Protein AF-A0A960PJQ9-F1 (afdb_monomer_lite)

Radius of gyration: 13.79 Å; chains: 1; bounding box: 32×44×31 Å

Secondary structure (DSSP, 8-state):
----EEEEESSHHHHHHHHHHHHGGGT-EEEEEETTTEEEEESTT---EEEEE--SSSSPPP-------SSHHHHHHHHHHHHHTTPPPSS-S----

Foldseek 3Di:
DQQADEDADQDLVLVVVLCCQQVVLQQKDFQDADPQGKTFIDRPNDGRYIYGHDPDDDDDDDDDDDDDHPDLVSVQSSVVSNVVSPHDDPDDDDDDD

Sequence (97 aa):
MLDHLSIQCTDVAASAAFYDAVLSTIGGERILEYPGPTIGYGVPPMPDFWIGPATTGNGFREAHIAFSAPDRAAVDRFFEAGVSAGAEPLHEPRVWP

pLDDT: mean 93.5, std 7.8, range [66.12, 98.62]

Structure (mmCIF, N/CA/C/O backbone):
data_AF-A0A960PJQ9-F1
#
_entry.id   AF-A0A960PJQ9-F1
#
loop_
_atom_site.group_PDB
_atom_site.id
_atom_site.type_symbol
_atom_site.label_atom_id
_atom_site.label_alt_id
_atom_site.label_comp_id
_atom_site.label_asym_id
_atom_site.label_entity_id
_atom_site.label_seq_id
_atom_site.pdbx_PDB_ins_code
_atom_site.Cartn_x
_atom_site.Cartn_y
_atom_site.Cartn_z
_atom_site.occupancy
_atom_site.B_iso_or_equiv
_atom_site.auth_seq_id
_atom_site.auth_comp_id
_atom_site.auth_asym_id
_atom_site.auth_atom_id
_atom_site.pdbx_PDB_model_num
ATOM 1 N N . MET A 1 1 ? 5.589 -8.959 17.317 1.00 76.12 1 MET A N 1
ATOM 2 C CA . MET A 1 1 ? 4.752 -7.776 17.587 1.00 76.12 1 MET A CA 1
ATOM 3 C C . MET A 1 1 ? 5.332 -6.637 16.773 1.00 76.12 1 MET A C 1
ATOM 5 O O . MET A 1 1 ? 6.398 -6.148 17.120 1.00 76.12 1 MET A O 1
ATOM 9 N N . LEU A 1 2 ? 4.707 -6.341 15.639 1.00 93.19 2 LEU A N 1
ATOM 10 C CA . LEU A 1 2 ? 4.979 -5.166 14.813 1.00 93.19 2 LEU A CA 1
ATOM 11 C C . LEU A 1 2 ? 3.799 -4.226 15.049 1.00 93.19 2 LEU A C 1
ATOM 13 O O . LEU A 1 2 ? 2.666 -4.693 14.999 1.00 93.19 2 LEU A O 1
ATOM 17 N N . ASP A 1 3 ? 4.071 -2.967 15.376 1.00 96.44 3 ASP A N 1
ATOM 18 C CA . ASP A 1 3 ? 3.024 -1.952 15.548 1.00 96.44 3 ASP A CA 1
ATOM 19 C C . ASP A 1 3 ? 2.690 -1.309 14.197 1.00 96.44 3 ASP A C 1
ATOM 21 O O . ASP A 1 3 ? 1.544 -1.304 13.771 1.00 96.44 3 ASP A O 1
ATOM 25 N N . HIS A 1 4 ? 3.722 -0.862 13.481 1.00 97.25 4 HIS A N 1
ATOM 26 C CA . HIS A 1 4 ? 3.635 -0.386 12.108 1.00 97.25 4 HIS A CA 1
ATOM 27 C C . HIS A 1 4 ? 5.009 -0.470 11.426 1.00 97.25 4 HIS A C 1
ATOM 29 O O . HIS A 1 4 ? 6.040 -0.633 12.087 1.00 97.25 4 HIS A O 1
ATOM 35 N N . LEU A 1 5 ? 5.038 -0.331 10.102 1.00 96.44 5 LEU A N 1
ATOM 36 C CA . LEU A 1 5 ? 6.267 -0.149 9.325 1.00 96.44 5 LEU A CA 1
ATOM 37 C C . LEU A 1 5 ? 6.076 0.894 8.224 1.00 96.44 5 LEU A C 1
ATOM 39 O O . LEU A 1 5 ? 4.951 1.189 7.830 1.00 96.44 5 LEU A O 1
ATOM 43 N N . SER A 1 6 ? 7.180 1.431 7.708 1.00 94.56 6 SER A N 1
ATOM 44 C CA . SER A 1 6 ? 7.169 2.409 6.618 1.00 94.56 6 SER A CA 1
ATOM 45 C C . SER A 1 6 ? 8.159 2.030 5.523 1.00 94.56 6 SER A C 1
ATOM 47 O O . SER A 1 6 ? 9.270 1.579 5.818 1.00 94.56 6 SER A O 1
ATOM 49 N N . ILE A 1 7 ? 7.760 2.238 4.269 1.00 94.31 7 ILE A N 1
ATOM 50 C CA . ILE A 1 7 ? 8.636 2.157 3.101 1.00 94.31 7 ILE A CA 1
ATOM 51 C C . ILE A 1 7 ? 8.706 3.499 2.371 1.00 94.31 7 ILE A C 1
ATOM 53 O O . ILE A 1 7 ? 7.779 4.309 2.390 1.00 94.31 7 ILE A O 1
ATOM 57 N N . GLN A 1 8 ? 9.834 3.718 1.701 1.00 92.88 8 GLN A N 1
ATOM 58 C CA . GLN A 1 8 ? 10.059 4.891 0.867 1.00 92.88 8 GLN A CA 1
ATOM 59 C C . GLN A 1 8 ? 9.771 4.564 -0.603 1.00 92.88 8 GLN A C 1
ATOM 61 O O . GLN A 1 8 ? 10.227 3.546 -1.121 1.00 92.88 8 GLN A O 1
ATOM 66 N N . CYS A 1 9 ? 9.051 5.456 -1.277 1.00 92.31 9 CYS A N 1
ATOM 67 C CA . CYS A 1 9 ? 8.618 5.329 -2.662 1.00 92.31 9 CYS A CA 1
ATOM 68 C C . CYS A 1 9 ? 9.217 6.459 -3.507 1.00 92.31 9 CYS A C 1
ATOM 70 O O . CYS A 1 9 ? 9.231 7.623 -3.100 1.00 92.31 9 CYS A O 1
ATOM 72 N N . THR A 1 10 ? 9.698 6.128 -4.706 1.00 92.19 10 THR A N 1
ATOM 73 C CA . THR A 1 10 ? 10.201 7.116 -5.677 1.00 92.19 10 THR A CA 1
ATOM 74 C C . THR A 1 10 ? 9.080 7.941 -6.303 1.00 92.19 10 THR A C 1
ATOM 76 O O . THR A 1 10 ? 9.289 9.105 -6.625 1.00 92.19 10 THR A O 1
ATOM 79 N N . ASP A 1 11 ? 7.894 7.347 -6.447 1.00 93.38 11 ASP A N 1
ATOM 80 C CA . ASP A 1 11 ? 6.663 8.012 -6.868 1.00 93.38 11 ASP A CA 1
ATOM 81 C C . ASP A 1 11 ? 5.545 7.602 -5.907 1.00 93.38 11 ASP A C 1
ATOM 83 O O . ASP A 1 11 ? 4.993 6.504 -5.995 1.00 93.38 11 ASP A O 1
ATOM 87 N N . VAL A 1 12 ? 5.241 8.479 -4.946 1.00 95.06 12 VAL A N 1
ATOM 88 C CA . VAL A 1 12 ? 4.222 8.182 -3.935 1.00 95.06 12 VAL A CA 1
ATOM 89 C C . VAL A 1 12 ? 2.837 8.075 -4.564 1.00 95.06 12 VAL A C 1
ATOM 91 O O . VAL A 1 12 ? 2.061 7.241 -4.122 1.00 95.06 12 VAL A O 1
ATOM 94 N N . ALA A 1 13 ? 2.517 8.854 -5.599 1.00 95.50 13 ALA A N 1
ATOM 95 C CA . ALA A 1 13 ? 1.191 8.820 -6.209 1.00 95.50 13 ALA A CA 1
ATOM 96 C C . ALA A 1 13 ? 0.951 7.489 -6.936 1.00 95.50 13 ALA A C 1
ATOM 98 O O . ALA A 1 13 ? -0.096 6.866 -6.749 1.00 95.50 13 ALA A O 1
ATOM 99 N N . ALA A 1 14 ? 1.941 7.017 -7.700 1.00 96.56 14 ALA A N 1
ATOM 100 C CA . ALA A 1 14 ? 1.882 5.708 -8.345 1.00 96.56 14 ALA A CA 1
ATOM 101 C C . ALA A 1 14 ? 1.807 4.569 -7.315 1.00 96.56 14 ALA A C 1
ATOM 103 O O . ALA A 1 14 ? 0.961 3.681 -7.434 1.00 96.56 14 ALA A O 1
ATOM 104 N N . SER A 1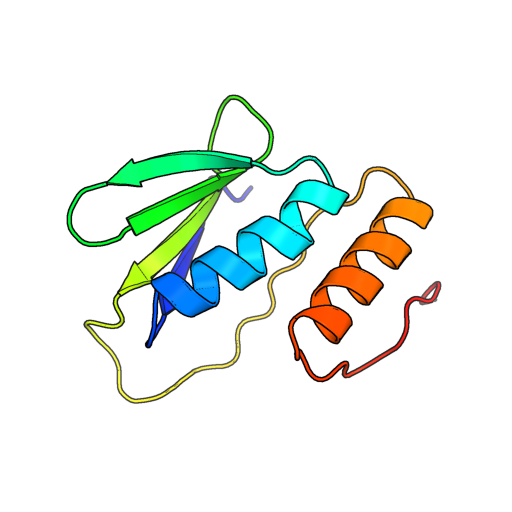 15 ? 2.636 4.613 -6.264 1.00 96.56 15 SER A N 1
ATOM 105 C CA . SER A 1 15 ? 2.576 3.625 -5.180 1.00 96.56 15 SER A CA 1
ATOM 106 C C . SER A 1 15 ? 1.239 3.659 -4.442 1.00 96.56 15 SER A C 1
ATOM 108 O O . SER A 1 15 ? 0.705 2.611 -4.096 1.00 96.56 15 SER A O 1
ATOM 110 N N . ALA A 1 16 ? 0.665 4.839 -4.228 1.00 97.38 16 ALA A N 1
ATOM 111 C CA . ALA A 1 16 ? -0.602 4.979 -3.536 1.00 97.38 16 ALA A CA 1
ATOM 112 C C . ALA A 1 16 ? -1.771 4.423 -4.357 1.00 97.38 16 ALA A C 1
ATOM 114 O O . ALA A 1 16 ? -2.634 3.756 -3.796 1.00 97.38 16 ALA A O 1
ATOM 115 N N . ALA A 1 17 ? -1.779 4.628 -5.678 1.00 97.88 17 ALA A N 1
ATOM 116 C CA . ALA A 1 17 ? -2.764 4.010 -6.565 1.00 97.88 17 ALA A CA 1
ATOM 117 C C . ALA A 1 17 ? -2.660 2.473 -6.558 1.00 97.88 17 ALA A C 1
ATOM 119 O O . ALA A 1 17 ? -3.678 1.783 -6.541 1.00 97.88 17 ALA A O 1
ATOM 120 N N . PHE A 1 18 ? -1.436 1.935 -6.522 1.00 98.44 18 PHE A N 1
ATOM 121 C CA . PHE A 1 18 ? -1.207 0.496 -6.388 1.00 98.44 18 PHE A CA 1
ATOM 122 C C . PHE A 1 18 ? -1.735 -0.046 -5.052 1.00 98.44 18 PHE A C 1
ATOM 124 O O . PHE A 1 18 ? -2.499 -1.012 -5.038 1.00 98.44 18 PHE A O 1
ATOM 131 N N . TYR A 1 19 ? -1.366 0.581 -3.930 1.00 98.31 19 TYR A N 1
ATOM 132 C CA . TYR A 1 19 ? -1.763 0.109 -2.601 1.00 98.31 19 TYR A CA 1
ATOM 133 C C . TYR A 1 19 ? -3.261 0.272 -2.324 1.00 98.31 19 TYR A C 1
ATOM 135 O O . TYR A 1 19 ? -3.836 -0.616 -1.700 1.00 98.31 19 TYR A O 1
ATOM 143 N N . ASP A 1 20 ? -3.921 1.303 -2.859 1.00 98.25 20 ASP A N 1
ATOM 144 C CA . ASP A 1 20 ? -5.389 1.400 -2.849 1.00 98.25 20 ASP A CA 1
ATOM 145 C C . ASP A 1 20 ? -6.042 0.183 -3.506 1.00 98.25 20 ASP A C 1
ATOM 147 O O . ASP A 1 20 ? -6.971 -0.421 -2.959 1.00 98.25 20 ASP A O 1
ATOM 151 N N . ALA A 1 21 ? -5.553 -0.178 -4.696 1.00 98.56 21 ALA A N 1
ATOM 152 C CA . ALA A 1 21 ? -6.123 -1.255 -5.487 1.00 98.56 21 ALA A CA 1
ATOM 153 C C . ALA A 1 21 ? -5.959 -2.604 -4.786 1.00 98.56 21 ALA A C 1
ATOM 155 O O . ALA A 1 21 ? -6.928 -3.350 -4.678 1.00 98.56 21 ALA A O 1
ATOM 156 N N . VAL A 1 22 ? -4.763 -2.918 -4.279 1.00 98.62 22 VAL A N 1
ATOM 157 C CA . VAL A 1 22 ? -4.510 -4.240 -3.690 1.00 98.62 22 VAL A CA 1
ATOM 158 C C . VAL A 1 22 ? -5.033 -4.356 -2.257 1.00 98.62 22 VAL A C 1
ATOM 160 O O . VAL A 1 22 ? -5.661 -5.361 -1.929 1.00 98.62 22 VAL A O 1
ATOM 163 N N . LEU A 1 23 ? -4.852 -3.345 -1.398 1.00 98.56 23 LEU A N 1
ATOM 164 C CA . LEU A 1 23 ? -5.216 -3.458 0.022 1.00 98.56 23 LEU A CA 1
ATOM 165 C C . LEU A 1 23 ? -6.733 -3.441 0.242 1.00 98.56 23 LEU A C 1
ATOM 167 O O . LEU A 1 23 ? -7.219 -4.143 1.129 1.00 98.56 23 LEU A O 1
ATOM 171 N N . SER A 1 24 ? -7.499 -2.751 -0.609 1.00 98.25 24 SER A N 1
ATOM 172 C CA . SER A 1 24 ? -8.969 -2.781 -0.540 1.00 98.25 24 SER A CA 1
ATOM 173 C C . SER A 1 24 ? -9.551 -4.191 -0.712 1.00 98.25 24 SER A C 1
ATOM 175 O O . SER A 1 24 ? -10.588 -4.511 -0.131 1.00 98.25 24 SER A O 1
ATOM 177 N N . THR A 1 25 ? -8.858 -5.088 -1.426 1.00 98.50 25 THR A N 1
ATOM 178 C CA . THR A 1 25 ? -9.311 -6.478 -1.640 1.00 98.50 25 THR A CA 1
ATOM 179 C C . THR A 1 25 ? -9.280 -7.345 -0.376 1.00 98.50 25 THR A C 1
ATOM 181 O O . THR A 1 25 ? -10.005 -8.346 -0.298 1.00 98.50 25 THR A O 1
ATOM 184 N N . ILE A 1 26 ? -8.467 -6.941 0.607 1.00 98.31 26 ILE A N 1
ATOM 185 C CA . ILE A 1 26 ? -8.254 -7.609 1.897 1.00 98.31 26 ILE A CA 1
ATOM 186 C C . ILE A 1 26 ? -8.774 -6.775 3.083 1.00 98.31 26 ILE A C 1
ATOM 188 O O . ILE A 1 26 ? -8.507 -7.114 4.232 1.00 98.31 26 ILE A O 1
ATOM 192 N N . GLY A 1 27 ? -9.548 -5.716 2.814 1.00 97.62 27 GLY A N 1
ATOM 193 C CA . GLY A 1 27 ? -10.191 -4.875 3.832 1.00 97.62 27 GLY A CA 1
ATOM 194 C C . GLY A 1 27 ? -9.340 -3.715 4.358 1.00 97.62 27 GLY A C 1
ATOM 195 O O . GLY A 1 27 ? -9.718 -3.095 5.349 1.00 97.62 27 GLY A O 1
ATOM 196 N N . GLY A 1 28 ? -8.200 -3.432 3.727 1.00 98.19 28 GLY A N 1
ATOM 197 C CA . GLY A 1 28 ? -7.375 -2.271 4.041 1.00 98.19 28 GLY A CA 1
ATOM 198 C C . GLY A 1 28 ? -7.889 -0.992 3.379 1.00 98.19 28 GLY A C 1
ATOM 199 O O . GLY A 1 28 ? -8.384 -1.010 2.252 1.00 98.19 28 GLY A O 1
ATOM 200 N N . GLU A 1 29 ? -7.722 0.130 4.069 1.00 98.06 29 GLU A N 1
ATOM 201 C CA . GLU A 1 29 ? -8.112 1.466 3.620 1.00 98.06 29 GLU A CA 1
ATOM 202 C C . GLU A 1 29 ? -6.970 2.463 3.848 1.00 98.06 29 GLU A C 1
ATOM 204 O O . GLU A 1 29 ? -6.067 2.217 4.652 1.00 98.06 29 GLU A O 1
ATOM 209 N N . ARG A 1 30 ? -7.023 3.621 3.178 1.00 97.38 30 ARG A N 1
ATOM 210 C CA . ARG A 1 30 ? -6.234 4.789 3.592 1.00 97.38 30 ARG A CA 1
ATOM 211 C C . ARG A 1 30 ? -6.836 5.353 4.871 1.00 97.38 30 ARG A C 1
ATOM 213 O O . ARG A 1 30 ? -7.911 5.943 4.840 1.00 97.38 30 ARG A O 1
ATOM 220 N N . ILE A 1 31 ? -6.128 5.192 5.981 1.00 97.75 31 ILE A N 1
ATOM 221 C CA . ILE A 1 31 ? -6.592 5.647 7.293 1.00 97.75 31 ILE A CA 1
ATOM 222 C C . ILE A 1 31 ? -6.114 7.071 7.580 1.00 97.75 31 ILE A C 1
ATOM 224 O O . ILE A 1 31 ? -6.866 7.880 8.120 1.00 97.75 31 ILE A O 1
ATOM 228 N N . LEU A 1 32 ? -4.864 7.386 7.223 1.00 96.19 32 LEU A N 1
ATOM 229 C CA . LEU A 1 32 ? -4.252 8.694 7.462 1.00 96.19 32 LEU A CA 1
ATOM 230 C C . LEU A 1 32 ? -3.446 9.165 6.251 1.00 96.19 32 LEU A C 1
ATOM 232 O O . LEU A 1 32 ? -2.783 8.377 5.582 1.00 96.19 32 LEU A O 1
ATOM 236 N N . GLU A 1 33 ? -3.450 10.475 6.022 1.00 94.19 33 GLU A N 1
ATOM 237 C CA . GLU A 1 33 ? -2.625 11.135 5.013 1.00 94.19 33 GLU A CA 1
ATOM 238 C C . GLU A 1 33 ? -2.054 12.434 5.594 1.00 94.19 33 GLU A C 1
ATOM 240 O O . GLU A 1 33 ? -2.788 13.280 6.110 1.00 94.19 33 GLU A O 1
ATOM 245 N N . TYR A 1 34 ? -0.730 12.573 5.544 1.00 88.38 34 TYR A N 1
ATOM 246 C CA . TYR A 1 34 ? -0.005 13.737 6.044 1.00 88.38 34 TYR A CA 1
ATOM 247 C C . TYR A 1 34 ? 0.549 14.600 4.902 1.00 88.38 34 TYR A C 1
ATOM 249 O O . TYR A 1 34 ? 0.911 14.080 3.840 1.00 88.38 34 TYR A O 1
ATOM 257 N N . PRO A 1 35 ? 0.727 15.915 5.139 1.00 76.75 35 PRO A N 1
ATOM 258 C CA . PRO A 1 35 ? 1.511 16.772 4.255 1.00 76.75 35 PRO A CA 1
ATOM 259 C C . PRO A 1 35 ? 2.935 16.220 4.063 1.00 76.75 35 PRO A C 1
ATOM 261 O O . PRO A 1 35 ? 3.578 15.829 5.035 1.00 76.75 35 PRO A O 1
ATOM 264 N N . GLY A 1 36 ? 3.451 16.220 2.829 1.00 71.12 36 GLY A N 1
ATOM 265 C CA . GLY A 1 36 ? 4.766 15.637 2.514 1.00 71.12 36 GLY A CA 1
ATOM 266 C C . GLY A 1 36 ? 4.669 14.186 2.030 1.00 71.12 36 GLY A C 1
ATOM 267 O O . GLY A 1 36 ? 5.386 13.316 2.514 1.00 71.12 36 GLY A O 1
ATOM 268 N N . PRO A 1 37 ? 3.870 13.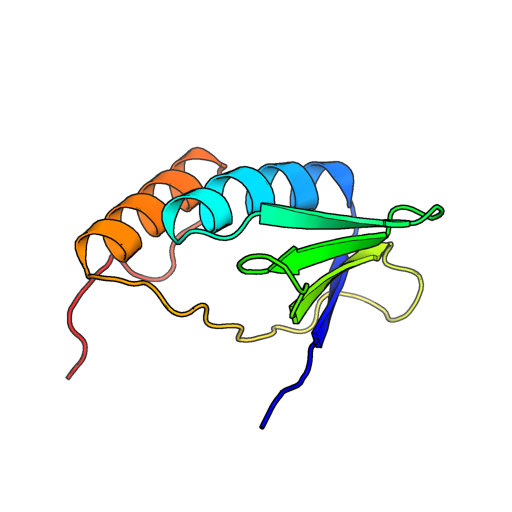973 0.977 1.00 85.75 37 PRO A N 1
ATOM 269 C CA . PRO A 1 37 ? 2.951 12.839 0.755 1.00 85.75 37 PRO A CA 1
ATOM 270 C C . PRO A 1 37 ? 3.292 11.567 1.547 1.00 85.75 37 PRO A C 1
ATOM 272 O O . PRO A 1 37 ? 3.968 10.674 1.045 1.00 85.75 37 PRO A O 1
ATOM 275 N N . THR A 1 38 ? 2.834 11.483 2.795 1.00 95.62 38 THR A N 1
ATOM 276 C CA . THR A 1 38 ? 2.964 10.264 3.606 1.00 95.62 38 THR A CA 1
ATOM 277 C C . THR A 1 38 ? 1.578 9.695 3.858 1.00 95.62 38 THR A C 1
ATOM 279 O O . THR A 1 38 ? 0.715 10.403 4.374 1.00 95.62 38 THR A O 1
ATOM 282 N N . ILE A 1 39 ? 1.359 8.435 3.486 1.00 98.25 39 ILE A N 1
ATOM 283 C CA . ILE A 1 39 ? 0.045 7.783 3.520 1.00 98.25 39 ILE A CA 1
ATOM 284 C C . ILE A 1 39 ? 0.134 6.533 4.392 1.00 98.25 39 ILE A C 1
ATOM 286 O O . ILE A 1 39 ? 1.038 5.716 4.214 1.00 98.25 39 ILE A O 1
ATOM 290 N N . GLY A 1 40 ? -0.798 6.404 5.334 1.00 98.31 40 GLY A N 1
ATOM 291 C CA . GLY A 1 40 ? -0.947 5.263 6.227 1.00 98.31 40 GLY A CA 1
ATOM 292 C C . GLY A 1 40 ? -2.155 4.418 5.848 1.00 98.31 40 GLY A C 1
ATOM 293 O O . GLY A 1 40 ? -3.289 4.904 5.854 1.00 98.31 40 GLY A O 1
ATOM 294 N N . TYR A 1 41 ? -1.901 3.148 5.563 1.00 98.62 41 TYR A N 1
ATOM 295 C CA . TYR A 1 41 ? -2.891 2.120 5.288 1.00 98.62 41 TYR A CA 1
ATOM 296 C C . TYR A 1 41 ? -3.067 1.199 6.490 1.00 98.62 41 TYR A C 1
ATOM 298 O O . TYR A 1 41 ? -2.129 0.982 7.257 1.00 98.62 41 TYR A O 1
ATOM 306 N N . GLY A 1 42 ? -4.259 0.632 6.625 1.00 97.88 42 GLY A N 1
ATOM 307 C CA . GLY A 1 42 ? -4.559 -0.401 7.610 1.00 97.88 42 GLY A CA 1
ATOM 308 C C . GLY A 1 42 ? -6.013 -0.841 7.527 1.00 97.88 42 GLY A C 1
ATOM 309 O O . GLY A 1 42 ? -6.794 -0.290 6.751 1.00 97.88 42 GLY A O 1
ATOM 310 N N . VAL A 1 43 ? -6.385 -1.830 8.336 1.00 97.12 43 VAL A N 1
ATOM 311 C CA . VAL A 1 43 ? -7.801 -2.129 8.588 1.00 97.12 43 VAL A CA 1
ATOM 312 C C . VAL A 1 43 ? -8.299 -1.135 9.645 1.00 97.12 43 VAL A C 1
ATOM 314 O O . VAL A 1 43 ? -7.644 -0.996 10.683 1.00 97.12 43 VAL A O 1
ATOM 317 N N . PRO A 1 44 ? -9.426 -0.429 9.429 1.00 95.69 44 PRO A N 1
ATOM 318 C CA . PRO A 1 44 ? -9.887 0.600 10.353 1.00 95.69 44 PRO A CA 1
ATOM 319 C C . PRO A 1 44 ? -9.952 0.144 11.824 1.00 95.69 44 PRO A C 1
ATOM 321 O O . PRO A 1 44 ? -10.346 -0.991 12.104 1.00 95.69 44 PRO A O 1
ATOM 324 N N . PRO A 1 45 ? -9.627 1.035 12.786 1.00 96.06 45 PRO A N 1
ATOM 325 C CA . PRO A 1 45 ? -9.439 2.479 12.611 1.00 96.06 45 PRO A CA 1
ATOM 326 C C . PRO A 1 45 ? -7.973 2.947 12.580 1.00 96.06 45 PRO A C 1
ATOM 328 O O . PRO A 1 45 ? -7.744 4.153 12.625 1.00 96.06 45 PRO A O 1
ATOM 331 N N . MET A 1 46 ? -6.988 2.042 12.566 1.00 96.75 46 MET A N 1
ATOM 332 C CA . MET A 1 46 ? -5.571 2.393 12.746 1.00 96.75 46 MET A CA 1
ATOM 333 C C . MET A 1 46 ? -4.719 1.967 11.541 1.00 96.75 46 MET A C 1
ATOM 335 O O . MET A 1 46 ? -4.895 0.851 11.057 1.00 96.75 46 MET A O 1
ATOM 339 N N . PRO A 1 47 ? -3.778 2.807 11.071 1.00 97.75 47 PRO A N 1
ATOM 340 C CA . PRO A 1 47 ? -2.806 2.404 10.061 1.00 97.75 47 PRO A CA 1
ATOM 341 C C . PRO A 1 47 ? -1.631 1.623 10.664 1.00 97.75 47 PRO A C 1
ATOM 343 O O . PRO A 1 47 ? -1.106 1.993 11.714 1.00 97.75 47 PRO A O 1
ATOM 346 N N . ASP A 1 48 ? -1.160 0.609 9.944 1.00 97.44 48 ASP A N 1
ATOM 347 C CA . ASP A 1 48 ? 0.007 -0.217 10.280 1.00 97.44 48 ASP A CA 1
ATOM 348 C C . ASP A 1 48 ? 1.034 -0.324 9.129 1.00 97.44 48 ASP A C 1
ATOM 350 O O . ASP A 1 48 ? 2.192 -0.693 9.353 1.00 97.44 48 ASP A O 1
ATOM 354 N N . PHE A 1 49 ? 0.672 0.091 7.913 1.00 98.31 49 PHE A N 1
ATOM 355 C CA . PHE A 1 49 ? 1.556 0.117 6.749 1.00 98.31 49 PHE A CA 1
ATOM 356 C C . PHE A 1 49 ? 1.637 1.515 6.136 1.00 98.31 49 PHE A C 1
ATOM 358 O O . PHE A 1 49 ? 0.638 2.074 5.696 1.00 98.31 49 PHE A O 1
ATOM 365 N N . TRP A 1 50 ? 2.842 2.078 6.067 1.00 97.81 50 TRP A N 1
ATOM 366 C CA . TRP A 1 50 ? 3.054 3.448 5.609 1.00 97.81 50 TRP A CA 1
ATOM 367 C C . TRP A 1 50 ? 3.907 3.519 4.347 1.00 97.81 50 TRP A C 1
ATOM 369 O O . TRP A 1 50 ? 4.909 2.813 4.214 1.00 97.81 50 TRP A O 1
ATOM 379 N N . ILE A 1 51 ? 3.553 4.446 3.459 1.00 96.88 51 ILE A N 1
ATOM 380 C CA . ILE A 1 51 ? 4.384 4.856 2.325 1.00 96.88 51 ILE A CA 1
ATOM 381 C C . ILE A 1 51 ? 4.705 6.345 2.430 1.00 96.88 51 ILE A C 1
ATOM 383 O O . ILE A 1 51 ? 3.870 7.141 2.860 1.00 96.88 51 ILE A O 1
ATOM 387 N N . GLY A 1 52 ? 5.910 6.731 2.025 1.00 95.56 52 GLY A N 1
ATOM 388 C CA . GLY A 1 52 ? 6.341 8.128 1.982 1.00 95.56 52 GLY A CA 1
ATOM 389 C C . GLY A 1 52 ? 7.405 8.368 0.914 1.00 95.56 52 GLY A C 1
ATOM 390 O O . GLY A 1 52 ? 7.871 7.415 0.289 1.00 95.56 52 GLY A O 1
ATOM 391 N N . PRO A 1 53 ? 7.806 9.624 0.668 1.00 93.50 53 PRO A N 1
ATOM 392 C CA . PRO A 1 5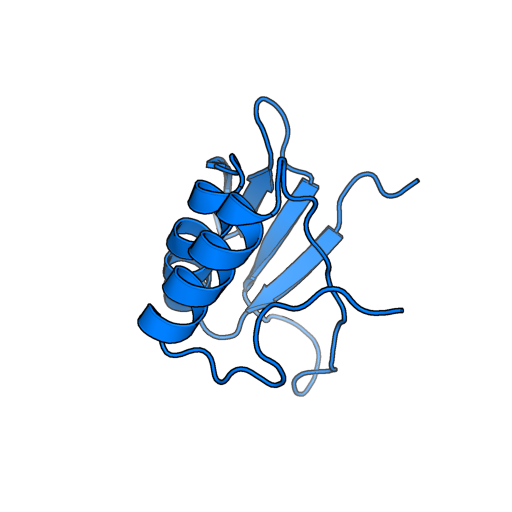3 ? 8.772 9.940 -0.376 1.00 93.50 53 PRO A CA 1
ATOM 393 C C . PRO A 1 53 ? 10.161 9.375 -0.057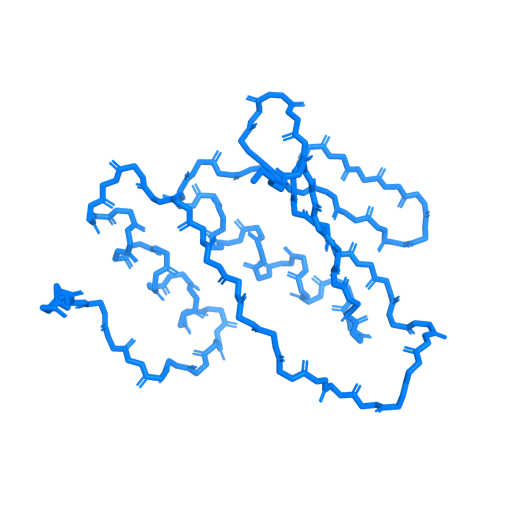 1.00 93.50 53 PRO A C 1
ATOM 395 O O . PRO A 1 53 ? 10.633 9.434 1.080 1.00 93.50 53 PRO A O 1
ATOM 398 N N . ALA A 1 54 ? 10.852 8.889 -1.087 1.00 91.56 54 ALA A N 1
ATOM 399 C CA . ALA A 1 54 ? 12.264 8.542 -1.004 1.00 91.56 54 ALA A CA 1
ATOM 400 C C . ALA A 1 54 ? 13.121 9.805 -0.835 1.00 91.56 54 ALA A C 1
ATOM 402 O O . ALA A 1 54 ? 13.329 10.573 -1.771 1.00 91.56 54 ALA A O 1
ATOM 403 N N . THR A 1 55 ? 13.612 10.022 0.384 1.00 89.00 55 THR A N 1
ATOM 404 C CA . THR A 1 55 ? 14.443 11.173 0.777 1.00 89.00 55 THR A CA 1
ATOM 405 C C . THR A 1 55 ? 15.855 10.766 1.188 1.00 89.00 55 THR A C 1
ATOM 407 O O . THR A 1 55 ? 16.746 11.610 1.272 1.00 89.00 55 THR A O 1
ATOM 410 N N . THR A 1 56 ? 16.073 9.475 1.450 1.00 85.31 56 THR A N 1
ATOM 411 C CA . THR A 1 56 ? 17.339 8.926 1.942 1.00 85.31 56 THR A CA 1
ATOM 412 C C . THR A 1 56 ? 17.626 7.555 1.331 1.00 85.31 56 THR A C 1
ATOM 414 O O . THR A 1 56 ? 16.711 6.826 0.957 1.00 85.31 56 THR A O 1
ATOM 417 N N . GLY A 1 57 ? 18.909 7.183 1.282 1.00 77.44 57 GLY A N 1
ATOM 418 C CA . GLY A 1 57 ? 19.362 5.906 0.725 1.00 77.44 57 GLY A CA 1
ATOM 419 C C . GLY A 1 57 ? 19.577 5.951 -0.791 1.00 77.44 57 GLY A C 1
ATOM 420 O O . GLY A 1 57 ? 18.881 6.651 -1.518 1.00 77.44 57 GLY A O 1
ATOM 421 N N . ASN A 1 58 ? 20.572 5.198 -1.265 1.00 73.88 58 ASN A N 1
ATOM 422 C CA . ASN A 1 58 ? 20.825 5.019 -2.693 1.00 73.88 58 ASN A CA 1
ATOM 423 C C . ASN A 1 58 ? 20.246 3.668 -3.132 1.00 73.88 58 ASN A C 1
ATOM 425 O O . ASN A 1 58 ? 20.745 2.624 -2.711 1.00 73.88 58 ASN A O 1
ATOM 429 N N . GLY A 1 59 ? 19.234 3.698 -4.001 1.00 66.12 59 GLY A N 1
ATOM 430 C CA . GLY A 1 59 ? 18.629 2.506 -4.600 1.00 66.12 59 GLY A CA 1
ATOM 431 C C . GLY A 1 59 ? 17.590 1.797 -3.724 1.00 66.12 59 GLY A C 1
ATOM 432 O O . GLY A 1 59 ? 17.363 2.149 -2.568 1.00 66.12 59 GLY A O 1
ATOM 433 N N . PHE A 1 60 ? 16.946 0.785 -4.306 1.00 67.38 60 PHE A N 1
ATOM 434 C CA . PHE A 1 60 ? 15.953 -0.055 -3.639 1.00 67.38 60 PHE A CA 1
ATOM 435 C C . PHE A 1 60 ? 16.650 -1.255 -2.982 1.00 67.38 60 PHE A C 1
ATOM 437 O O . PHE A 1 60 ? 17.401 -1.973 -3.642 1.00 67.38 60 PHE A O 1
ATOM 444 N N . ARG A 1 61 ? 16.416 -1.481 -1.684 1.00 74.56 61 ARG A N 1
ATOM 445 C CA . ARG A 1 61 ? 16.715 -2.768 -1.041 1.00 74.56 61 ARG A CA 1
ATOM 446 C C . ARG A 1 61 ? 15.428 -3.574 -1.008 1.00 74.56 61 ARG A C 1
ATOM 448 O O . ARG A 1 61 ? 14.400 -3.043 -0.602 1.00 74.56 61 ARG A O 1
ATOM 455 N N . GLU A 1 62 ? 15.505 -4.830 -1.430 1.00 81.75 62 GLU A N 1
ATOM 456 C CA . GLU A 1 62 ? 14.368 -5.744 -1.377 1.00 81.75 62 GLU A CA 1
ATOM 457 C C . GLU A 1 62 ? 13.824 -5.836 0.056 1.00 81.75 62 GLU A C 1
ATOM 459 O O . GLU A 1 62 ? 14.581 -6.031 1.011 1.00 81.75 62 GLU A O 1
ATOM 464 N N . ALA A 1 63 ? 12.508 -5.676 0.192 1.00 88.44 63 ALA A N 1
ATOM 465 C CA . ALA A 1 63 ? 11.777 -5.862 1.433 1.00 88.44 63 ALA A CA 1
ATOM 466 C C . ALA A 1 63 ? 10.701 -6.926 1.213 1.00 88.44 63 ALA A C 1
ATOM 468 O O . ALA A 1 63 ? 9.984 -6.894 0.215 1.00 88.44 63 ALA A O 1
ATOM 469 N N . HIS A 1 64 ? 10.569 -7.845 2.167 1.00 93.12 64 HIS A N 1
ATOM 470 C CA . HIS A 1 64 ? 9.483 -8.816 2.185 1.00 93.12 64 HIS A CA 1
ATOM 471 C C . HIS A 1 64 ? 8.406 -8.330 3.155 1.00 93.12 64 HIS A C 1
ATOM 473 O O . HIS A 1 64 ? 8.648 -8.247 4.360 1.00 93.12 64 HIS A O 1
ATOM 479 N N . ILE A 1 65 ? 7.222 -8.017 2.630 1.00 95.69 65 ILE A N 1
ATOM 480 C CA . ILE A 1 65 ? 6.072 -7.541 3.404 1.00 95.69 65 ILE A CA 1
ATOM 481 C C . ILE A 1 65 ? 4.879 -8.418 3.034 1.00 95.69 65 ILE A C 1
ATOM 483 O O . ILE A 1 65 ? 4.553 -8.554 1.857 1.00 95.69 65 ILE A O 1
ATOM 487 N N . ALA A 1 66 ? 4.247 -9.020 4.039 1.00 96.19 66 ALA A N 1
ATOM 488 C CA . ALA A 1 66 ? 3.081 -9.876 3.870 1.00 96.19 66 ALA A CA 1
ATOM 489 C C . ALA A 1 66 ? 1.874 -9.253 4.573 1.00 96.19 66 ALA A C 1
ATOM 491 O O . ALA A 1 66 ? 1.979 -8.825 5.723 1.00 96.19 66 ALA A O 1
ATOM 492 N N . PHE A 1 67 ? 0.732 -9.242 3.889 1.00 97.25 67 PHE A N 1
ATOM 493 C CA . PHE A 1 67 ? -0.534 -8.757 4.428 1.00 97.25 67 PHE A CA 1
ATOM 494 C C . PHE A 1 67 ? -1.461 -9.934 4.729 1.00 97.25 67 PHE A C 1
ATOM 496 O O . PHE A 1 67 ? -1.547 -10.887 3.952 1.00 97.25 67 PHE A O 1
ATOM 503 N N . SER A 1 68 ? -2.155 -9.871 5.864 1.00 96.38 68 SER A N 1
ATOM 504 C CA . SER A 1 68 ? -3.136 -10.888 6.241 1.00 96.38 68 SER A CA 1
ATOM 505 C C . SER A 1 68 ? -4.393 -10.745 5.387 1.00 96.38 68 SER A C 1
ATOM 507 O O . SER A 1 68 ? -4.994 -9.676 5.342 1.00 96.38 68 SER A O 1
ATOM 509 N N . ALA A 1 69 ? -4.814 -11.835 4.749 1.00 97.12 69 ALA A N 1
ATOM 510 C CA . ALA A 1 69 ? -6.072 -11.909 4.016 1.00 97.12 69 ALA A CA 1
ATOM 511 C C . ALA A 1 69 ? -7.135 -12.653 4.851 1.00 97.12 69 ALA A C 1
ATOM 513 O O . ALA A 1 69 ? -6.791 -13.621 5.537 1.00 97.12 69 ALA A O 1
ATOM 514 N N . PRO A 1 70 ? -8.420 -12.252 4.797 1.00 96.81 70 PRO A N 1
ATOM 515 C CA . PRO A 1 70 ? -9.488 -12.898 5.567 1.00 96.81 70 PRO A CA 1
ATOM 516 C C . PRO A 1 70 ? -9.805 -14.321 5.084 1.00 96.81 70 PRO A C 1
ATOM 518 O O . PRO A 1 70 ? -10.270 -15.156 5.858 1.00 96.81 70 PRO A O 1
ATOM 521 N N . ASP A 1 71 ? -9.554 -14.604 3.807 1.00 97.19 71 ASP A N 1
ATOM 522 C CA . ASP A 1 71 ? -9.781 -15.899 3.180 1.00 97.19 71 ASP A CA 1
ATOM 523 C C . ASP A 1 71 ? -8.930 -16.047 1.906 1.00 97.19 71 ASP A C 1
ATOM 525 O O . ASP A 1 71 ? -8.222 -15.130 1.485 1.00 97.19 71 ASP A O 1
ATOM 529 N N . ARG A 1 72 ? -8.989 -17.230 1.285 1.00 96.69 72 ARG A N 1
ATOM 530 C CA . ARG A 1 72 ? -8.250 -17.520 0.046 1.00 96.69 72 ARG A CA 1
ATOM 531 C C . ARG A 1 72 ? -8.763 -16.722 -1.152 1.00 96.69 72 ARG A C 1
ATOM 533 O O . ARG A 1 72 ? -7.957 -16.297 -1.964 1.00 96.69 72 ARG A O 1
ATOM 540 N N . ALA A 1 73 ? -10.067 -16.466 -1.230 1.00 97.69 73 ALA A N 1
ATOM 541 C CA . ALA A 1 73 ? -10.628 -15.690 -2.331 1.00 97.69 73 ALA A CA 1
ATOM 542 C C . ALA A 1 73 ? -10.134 -14.232 -2.303 1.00 97.69 73 ALA A C 1
ATOM 544 O O . ALA A 1 73 ? -10.016 -13.595 -3.344 1.00 97.69 73 ALA A O 1
ATOM 545 N N . ALA A 1 74 ? -9.831 -13.688 -1.123 1.00 98.25 74 ALA A N 1
ATOM 546 C CA . ALA A 1 74 ? -9.202 -12.385 -0.973 1.00 98.25 74 ALA A CA 1
ATOM 547 C C . ALA A 1 74 ? -7.743 -12.384 -1.452 1.00 98.25 74 ALA A C 1
ATOM 549 O O . ALA A 1 74 ? -7.313 -11.391 -2.029 1.00 98.25 74 ALA A O 1
ATOM 550 N N . VAL A 1 75 ? -7.009 -13.493 -1.292 1.00 98.19 75 VAL A N 1
ATOM 551 C CA . VAL A 1 75 ? -5.668 -13.654 -1.887 1.00 98.19 75 VAL A CA 1
ATOM 552 C C . VAL A 1 75 ? -5.747 -13.615 -3.412 1.00 98.19 75 VAL A C 1
ATOM 554 O O . VAL A 1 75 ? -4.955 -12.915 -4.039 1.00 98.19 75 VAL A O 1
ATOM 557 N N . ASP A 1 76 ? -6.724 -14.308 -4.002 1.00 98.31 76 ASP A N 1
ATOM 558 C CA . ASP A 1 76 ? -6.923 -14.308 -5.455 1.00 98.31 76 ASP A CA 1
ATOM 559 C C . ASP A 1 76 ? -7.243 -12.893 -5.968 1.00 98.31 76 ASP A C 1
ATOM 561 O O . ASP A 1 76 ? -6.584 -12.402 -6.882 1.00 98.31 76 ASP A O 1
ATOM 565 N N . ARG A 1 77 ? -8.167 -12.174 -5.310 1.00 98.62 77 ARG A N 1
ATOM 566 C CA . ARG A 1 77 ? -8.489 -10.776 -5.660 1.00 98.62 77 ARG A CA 1
ATOM 567 C C . ARG A 1 77 ? -7.296 -9.834 -5.497 1.00 98.62 77 ARG A C 1
ATOM 569 O O . ARG A 1 77 ? -7.091 -8.970 -6.346 1.00 98.62 77 ARG A O 1
ATOM 576 N N . PHE A 1 78 ? -6.512 -9.986 -4.429 1.00 98.56 78 PHE A N 1
ATOM 577 C CA . PHE A 1 78 ? -5.296 -9.200 -4.203 1.00 98.56 78 PHE A CA 1
ATOM 578 C C . PHE A 1 78 ? -4.294 -9.407 -5.341 1.00 98.56 78 PHE A C 1
ATOM 580 O O . PHE A 1 78 ? -3.741 -8.445 -5.875 1.00 98.56 78 PHE A O 1
ATOM 587 N N . PHE A 1 79 ? -4.082 -10.666 -5.730 1.00 98.50 79 PHE A N 1
ATOM 588 C CA . PHE A 1 79 ? -3.197 -11.027 -6.830 1.00 98.50 79 PHE A CA 1
ATOM 589 C C . PHE A 1 79 ? -3.678 -10.442 -8.162 1.00 98.50 79 PHE A C 1
ATOM 591 O O . PHE A 1 79 ? -2.903 -9.784 -8.855 1.00 98.50 79 PHE A O 1
ATOM 598 N N . GLU A 1 80 ? -4.960 -10.615 -8.493 1.00 98.56 80 GLU A N 1
ATOM 599 C CA . GLU A 1 80 ? -5.566 -10.062 -9.709 1.00 98.56 80 GLU A CA 1
ATOM 600 C C . GLU A 1 80 ? -5.447 -8.534 -9.764 1.00 98.56 80 GLU A C 1
ATOM 602 O O . GLU A 1 80 ? -5.077 -7.983 -10.804 1.00 98.56 80 GLU A O 1
ATOM 607 N N . ALA A 1 81 ? -5.705 -7.845 -8.648 1.00 98.62 81 ALA A N 1
ATOM 608 C CA . ALA A 1 81 ? -5.553 -6.397 -8.544 1.00 98.62 81 ALA A CA 1
ATOM 609 C C . ALA A 1 81 ? -4.096 -5.962 -8.758 1.00 98.62 81 ALA A C 1
ATOM 611 O O . ALA A 1 81 ? -3.844 -5.008 -9.495 1.00 98.62 81 ALA A O 1
ATOM 612 N N . GLY A 1 82 ? -3.135 -6.684 -8.173 1.00 98.19 82 GLY A N 1
ATOM 613 C CA . GLY A 1 82 ? -1.711 -6.391 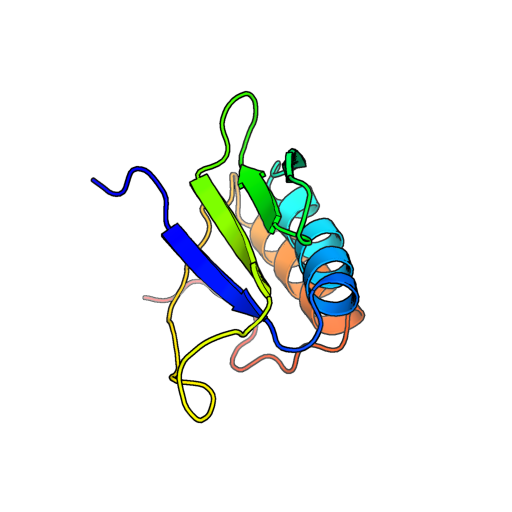-8.318 1.00 98.19 82 GLY A CA 1
ATOM 614 C C . GLY A 1 82 ? -1.235 -6.525 -9.764 1.00 98.19 82 GLY A C 1
ATOM 615 O O . GLY A 1 82 ? -0.629 -5.598 -10.303 1.00 98.19 82 GLY A O 1
ATOM 616 N N . VAL A 1 83 ? -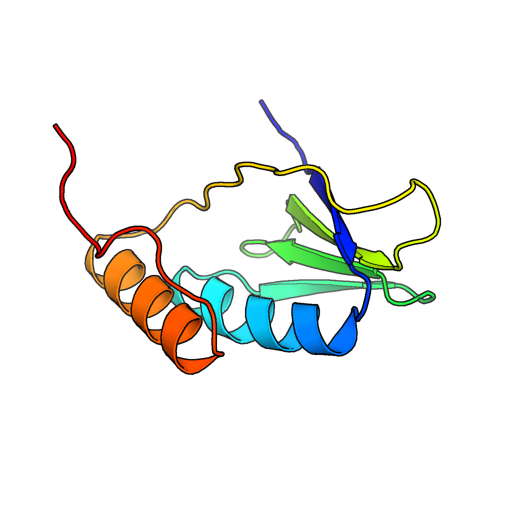1.566 -7.641 -10.418 1.00 98.31 83 VAL A N 1
ATOM 617 C CA . VAL A 1 83 ? -1.222 -7.876 -11.830 1.00 98.31 83 VAL A CA 1
ATOM 618 C C . VAL A 1 83 ? -1.921 -6.864 -12.743 1.00 98.31 83 VAL A C 1
ATOM 620 O O . VAL A 1 83 ? -1.293 -6.316 -13.647 1.00 98.31 83 VAL A O 1
ATOM 623 N N . SER A 1 84 ? -3.192 -6.542 -12.480 1.00 98.12 84 SER A N 1
ATOM 624 C CA . SER A 1 84 ? -3.943 -5.534 -13.249 1.00 98.12 84 SER A CA 1
ATOM 625 C C . SER A 1 84 ? -3.357 -4.125 -13.111 1.00 98.12 84 SER A C 1
ATOM 627 O O . SER A 1 84 ? -3.436 -3.332 -14.048 1.00 98.12 84 SER A O 1
ATOM 629 N N . ALA A 1 85 ? -2.739 -3.818 -11.968 1.00 97.44 85 ALA A N 1
ATOM 630 C CA . ALA A 1 85 ? -2.007 -2.576 -11.730 1.00 97.44 85 ALA A CA 1
ATOM 631 C C . ALA A 1 85 ? -0.578 -2.582 -12.319 1.00 97.44 85 ALA A C 1
ATOM 633 O O . ALA A 1 85 ? 0.153 -1.606 -12.160 1.00 97.44 85 ALA A O 1
ATOM 634 N N . GLY A 1 86 ? -0.180 -3.656 -13.011 1.00 96.56 86 GLY A N 1
ATOM 635 C CA . GLY A 1 86 ? 1.106 -3.773 -13.698 1.00 96.56 86 GLY A CA 1
ATOM 636 C C . GLY A 1 86 ? 2.235 -4.380 -12.864 1.00 96.56 86 GLY A C 1
ATOM 637 O O . GLY A 1 86 ? 3.385 -4.321 -13.299 1.00 96.56 86 GLY A O 1
ATOM 638 N N . ALA A 1 87 ? 1.951 -4.957 -11.691 1.00 96.00 87 ALA A N 1
ATOM 639 C CA . ALA A 1 87 ? 2.966 -5.696 -10.946 1.00 96.00 87 ALA A CA 1
ATOM 640 C C . ALA A 1 87 ? 3.321 -7.011 -11.654 1.00 96.00 87 ALA A C 1
ATOM 642 O O . ALA A 1 87 ? 2.445 -7.753 -12.100 1.00 96.00 87 ALA A O 1
ATOM 643 N N . GLU A 1 88 ? 4.615 -7.317 -11.713 1.00 96.31 88 GLU A N 1
ATOM 644 C CA . GLU A 1 88 ? 5.110 -8.597 -12.211 1.00 96.31 88 GLU A CA 1
ATOM 645 C C . GLU A 1 88 ? 5.024 -9.653 -11.095 1.00 96.31 88 GLU A C 1
ATOM 647 O O . GLU A 1 88 ? 5.662 -9.494 -10.047 1.00 96.31 88 GLU A O 1
ATOM 652 N N . PRO A 1 89 ? 4.236 -10.729 -11.268 1.00 95.44 89 PRO A N 1
ATOM 653 C CA . PRO A 1 89 ? 4.119 -11.756 -10.248 1.00 95.44 89 PRO A CA 1
ATOM 654 C C . PRO A 1 89 ? 5.328 -12.693 -10.276 1.00 95.44 89 PRO A C 1
ATOM 656 O O . PRO A 1 89 ? 5.679 -13.248 -11.315 1.00 95.44 89 PRO A O 1
ATOM 659 N N . LEU A 1 90 ? 5.911 -12.966 -9.107 1.00 94.12 90 LEU A N 1
ATOM 660 C CA . LEU A 1 90 ? 6.900 -14.041 -8.973 1.00 94.12 90 LEU A CA 1
ATOM 661 C C . LEU A 1 90 ? 6.231 -15.429 -8.989 1.00 94.12 90 LEU A C 1
ATOM 663 O O . LEU A 1 90 ? 6.763 -16.385 -9.557 1.00 94.12 90 LEU A O 1
ATOM 667 N N . HIS A 1 91 ? 5.063 -15.553 -8.352 1.00 94.25 91 HIS A N 1
ATOM 668 C CA . HIS A 1 91 ? 4.305 -16.798 -8.218 1.00 94.25 91 HIS A CA 1
ATOM 669 C C . HIS A 1 91 ? 2.796 -16.533 -8.241 1.00 94.25 91 HIS A C 1
ATOM 671 O O . HIS A 1 91 ? 2.339 -15.541 -7.680 1.00 94.25 91 HIS A O 1
ATOM 677 N N . GLU A 1 92 ? 2.032 -17.459 -8.824 1.00 95.88 92 GLU A N 1
ATOM 678 C CA . GLU A 1 92 ? 0.566 -17.476 -8.730 1.00 95.88 92 GLU A CA 1
ATOM 679 C C . GLU A 1 92 ? 0.080 -17.879 -7.323 1.00 95.88 92 GLU A C 1
ATOM 681 O O . GLU A 1 92 ? 0.800 -18.605 -6.615 1.00 95.88 92 GLU A O 1
ATOM 686 N N . PRO A 1 93 ? -1.144 -17.470 -6.921 1.00 96.56 93 PRO A N 1
ATOM 687 C CA . PRO A 1 93 ? -1.771 -17.910 -5.683 1.00 96.56 93 PRO A CA 1
ATOM 688 C C . PRO A 1 93 ? -1.839 -19.433 -5.607 1.00 96.56 93 PRO A C 1
ATOM 690 O O . PRO A 1 93 ? -2.358 -20.114 -6.490 1.00 96.56 93 PRO A O 1
ATOM 693 N N . ARG A 1 94 ? -1.300 -19.989 -4.524 1.00 93.62 94 ARG A N 1
ATOM 694 C CA . ARG A 1 94 ? -1.362 -21.422 -4.248 1.00 93.62 94 ARG A CA 1
ATOM 695 C C . ARG A 1 94 ? -1.238 -21.694 -2.764 1.00 93.62 94 ARG A C 1
ATOM 697 O O . ARG A 1 94 ? -0.687 -20.896 -2.007 1.00 93.62 94 ARG A O 1
ATOM 704 N N . VAL A 1 95 ? -1.694 -22.873 -2.363 1.00 91.06 95 VAL A N 1
ATOM 705 C CA . VAL A 1 95 ? -1.344 -23.418 -1.055 1.00 91.06 95 VAL A CA 1
ATOM 706 C C . VAL A 1 95 ? 0.106 -23.878 -1.127 1.00 91.06 95 VAL A C 1
ATOM 708 O O . VAL A 1 95 ? 0.439 -24.778 -1.897 1.00 91.06 95 VAL A O 1
ATOM 711 N N . TRP A 1 96 ? 0.958 -23.234 -0.342 1.00 75.44 96 TRP A N 1
ATOM 712 C CA . TRP A 1 96 ? 2.303 -23.724 -0.093 1.00 75.44 96 TRP A CA 1
ATOM 713 C C . TRP A 1 96 ? 2.244 -24.813 0.984 1.00 75.44 96 TRP A C 1
ATOM 715 O O . TRP A 1 96 ? 1.541 -24.616 1.980 1.00 75.44 96 TRP A O 1
ATOM 725 N N . PRO A 1 97 ? 2.905 -25.965 0.789 1.00 68.00 97 PRO A N 1
ATOM 726 C CA . PRO A 1 97 ? 3.281 -26.809 1.913 1.00 68.00 97 PRO A CA 1
ATOM 727 C C . PRO A 1 97 ? 4.304 -26.104 2.811 1.00 68.00 97 PRO A C 1
ATOM 729 O O . PRO A 1 97 ? 5.092 -25.281 2.285 1.00 68.00 97 PRO A O 1
#